Protein AF-A2BM06-F1 (afdb_monomer)

Nearest PDB structures (foldseek):
  1yf5-assembly1_L-2  TM=7.074E-01  e=2.514E+00  Vibrio cholerae
  4pht-assembly1_X  TM=4.768E-01  e=1.303E+00  Vibrio vulnificus CMCP6
  4uhv-assembly2_A  TM=3.571E-01  e=3.270E+00  Pseudomonas aeruginosa PAO1

Organism: Hyperthermus butylicus (strain DSM 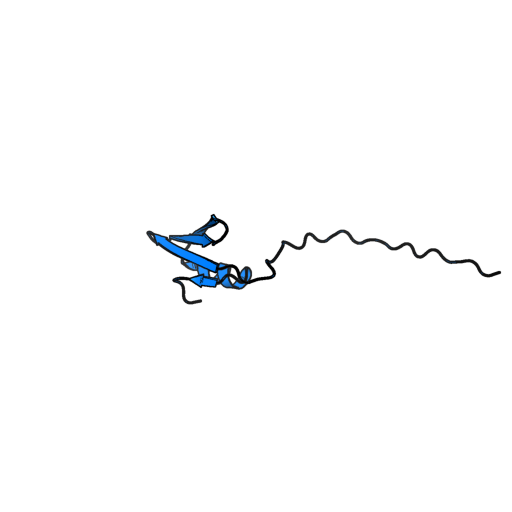5456 / JCM 9403 / PLM1-5) (NCBI:txid415426)

Sequence (69 aa):
MPARKQKKTVRLPEILELARPSKPVRFKAKVVSGIAILYGEDGAVAVVPVDEVCRLAERLNLIVEGFKC

Foldseek 3Di:
DDDDDDDPPPPDDPPPPPDLDPDAWEWEWDDDPQWTWTQTPVRDIDIGGPVCVVVCCVVSVHH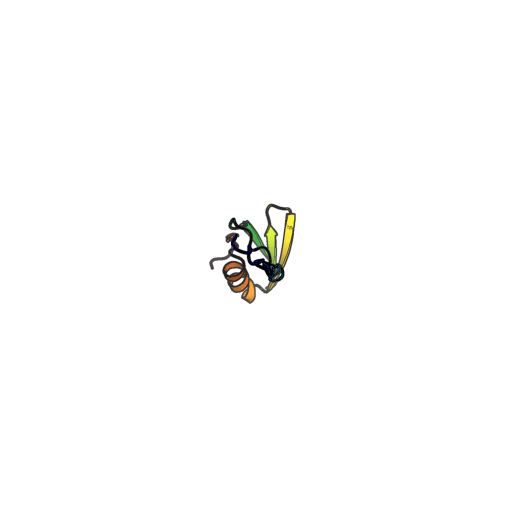YPPDDD

Secondary structure (DSSP, 8-state):
---------------------SSPEEEEEEEETTEEEEEETTS-EEEEEGGGHHHHHHHHTEEEET---

Solvent-accessible surface area (backbone atoms only — not comparable to full-atom values): 4502 Å² total; per-residue (Å²): 140,83,86,82,79,82,80,80,78,78,77,73,74,83,71,82,68,76,78,70,69,96,57,73,49,54,24,44,52,46,78,56,97,69,32,28,38,32,42,31,83,87,72,48,74,47,80,43,51,52,89,47,48,51,62,51,26,66,78,66,48,39,46,50,49,92,59,94,117

Mean predicted aligned error: 13.33 Å

Structure (mmCIF, N/CA/C/O backbone):
data_AF-A2BM06-F1
#
_entry.id   AF-A2BM06-F1
#
loop_
_atom_site.group_PDB
_atom_site.id
_atom_site.type_symbol
_atom_site.label_atom_id
_atom_site.label_alt_id
_atom_site.label_comp_id
_atom_site.label_asym_id
_atom_site.label_entity_id
_atom_site.label_seq_id
_atom_site.pdbx_PDB_ins_code
_atom_site.Cartn_x
_atom_site.Cartn_y
_atom_site.Cartn_z
_atom_site.occupancy
_atom_site.B_iso_or_equiv
_atom_site.auth_seq_id
_atom_site.auth_comp_id
_atom_site.auth_asym_id
_atom_site.auth_atom_id
_atom_site.pdbx_PDB_model_num
ATOM 1 N N . MET A 1 1 ? 21.560 -41.247 -47.953 1.00 50.78 1 MET A N 1
ATOM 2 C CA . MET A 1 1 ? 20.749 -40.033 -47.713 1.00 50.78 1 MET A CA 1
ATOM 3 C C . MET A 1 1 ? 19.682 -40.341 -46.670 1.00 50.78 1 MET A C 1
ATOM 5 O O . MET A 1 1 ? 18.889 -41.235 -46.937 1.00 50.78 1 MET A O 1
ATOM 9 N N . PRO A 1 2 ? 19.641 -39.666 -45.507 1.00 51.69 2 PRO A N 1
ATOM 10 C CA . PRO A 1 2 ? 18.469 -39.713 -44.638 1.00 51.69 2 PRO A CA 1
ATOM 11 C C . PRO A 1 2 ? 17.762 -38.354 -44.517 1.00 51.69 2 PRO A C 1
ATOM 13 O O . PRO A 1 2 ? 18.382 -37.299 -44.377 1.00 51.69 2 PRO A O 1
ATOM 16 N N . ALA A 1 3 ? 16.432 -38.421 -44.576 1.00 54.81 3 ALA A N 1
ATOM 17 C CA . ALA A 1 3 ? 15.491 -37.314 -44.513 1.00 54.81 3 ALA A CA 1
ATOM 18 C C . ALA A 1 3 ? 15.478 -36.627 -43.135 1.00 54.81 3 ALA A C 1
ATOM 20 O O . ALA A 1 3 ? 15.300 -37.262 -42.093 1.00 54.81 3 ALA A O 1
ATOM 21 N N . ARG A 1 4 ? 15.623 -35.299 -43.142 1.00 58.12 4 ARG A N 1
ATOM 22 C CA . ARG A 1 4 ? 15.606 -34.438 -41.955 1.00 58.12 4 ARG A CA 1
ATOM 23 C C . ARG A 1 4 ? 14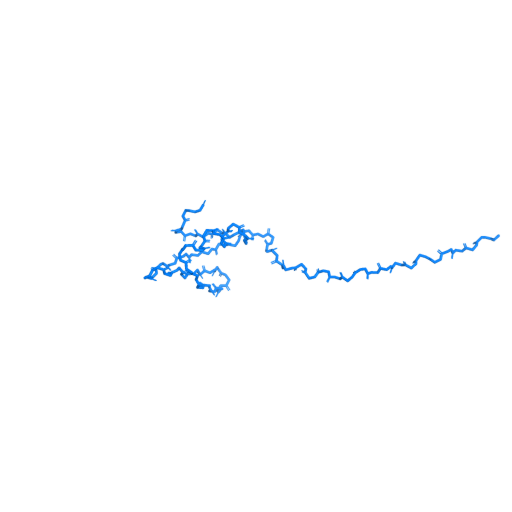.150 -34.156 -41.560 1.00 58.12 4 ARG A C 1
ATOM 25 O O . ARG A 1 4 ? 13.483 -33.329 -42.173 1.00 58.12 4 ARG A O 1
ATOM 32 N N . LYS A 1 5 ? 13.643 -34.875 -40.552 1.00 59.34 5 LYS A N 1
ATOM 33 C CA . LYS A 1 5 ? 12.300 -34.666 -39.982 1.00 59.34 5 LYS A CA 1
ATOM 34 C C . LYS A 1 5 ? 12.186 -33.257 -39.384 1.00 59.34 5 LYS A C 1
ATOM 36 O O . LYS A 1 5 ? 12.944 -32.892 -38.487 1.00 59.34 5 LYS A O 1
ATOM 41 N N . GLN A 1 6 ? 11.226 -32.487 -39.891 1.00 58.72 6 GLN A N 1
ATOM 42 C CA . GLN A 1 6 ? 10.820 -31.183 -39.370 1.00 58.72 6 GLN A CA 1
ATOM 43 C C . GLN A 1 6 ? 10.281 -31.337 -37.942 1.00 58.72 6 GLN A C 1
ATOM 45 O O . GLN A 1 6 ? 9.278 -32.012 -37.719 1.00 58.72 6 GLN A O 1
ATOM 50 N N . LYS A 1 7 ? 10.922 -30.684 -36.969 1.00 55.97 7 LYS A N 1
ATOM 51 C CA . LYS A 1 7 ? 10.312 -30.431 -35.662 1.00 55.97 7 LYS A CA 1
ATOM 52 C C . LYS A 1 7 ? 9.484 -29.151 -35.785 1.00 55.97 7 LYS A C 1
ATOM 54 O O . LYS A 1 7 ? 10.036 -28.056 -35.791 1.00 55.97 7 LYS A O 1
ATOM 59 N N . LYS A 1 8 ? 8.163 -29.297 -35.921 1.00 52.62 8 LYS A N 1
ATOM 60 C CA . LYS A 1 8 ? 7.209 -28.205 -35.689 1.00 52.62 8 LYS A CA 1
ATOM 61 C C . LYS A 1 8 ? 7.281 -27.838 -34.208 1.00 52.62 8 LYS A C 1
ATOM 63 O O . LYS A 1 8 ? 6.706 -28.524 -33.369 1.00 52.62 8 LYS A O 1
ATOM 68 N N . THR A 1 9 ? 8.016 -26.780 -33.893 1.00 55.97 9 THR A N 1
ATOM 69 C CA . THR A 1 9 ? 7.976 -26.146 -32.575 1.00 55.97 9 THR A CA 1
ATOM 70 C C . THR A 1 9 ? 6.642 -25.421 -32.452 1.00 55.97 9 THR A C 1
ATOM 72 O O . THR A 1 9 ? 6.465 -24.328 -32.985 1.00 55.97 9 THR A O 1
ATOM 75 N N . VAL A 1 10 ? 5.682 -26.063 -31.792 1.00 58.28 10 VAL A N 1
ATOM 76 C CA . VAL A 1 10 ? 4.431 -25.438 -31.362 1.00 58.28 10 VAL A CA 1
ATOM 77 C C . VAL A 1 10 ? 4.798 -24.456 -30.250 1.00 58.28 10 VAL A C 1
ATOM 79 O O . VAL A 1 10 ? 5.114 -24.867 -29.136 1.00 58.28 10 VAL A O 1
ATOM 82 N N . ARG A 1 11 ? 4.846 -23.159 -30.572 1.00 53.34 11 ARG A N 1
ATOM 83 C CA . ARG A 1 11 ? 4.966 -22.093 -29.574 1.00 53.34 11 ARG A CA 1
ATOM 84 C C . ARG A 1 11 ? 3.624 -22.010 -28.852 1.00 53.34 11 ARG A C 1
ATOM 86 O O . ARG A 1 11 ? 2.652 -21.520 -29.417 1.00 53.34 11 ARG A O 1
ATOM 93 N N . LEU A 1 12 ? 3.566 -22.578 -27.651 1.00 59.59 12 LEU A N 1
ATOM 94 C CA . LEU A 1 12 ? 2.477 -22.311 -26.718 1.00 59.59 12 LEU A CA 1
ATOM 95 C C . LEU A 1 12 ? 2.446 -20.798 -26.444 1.00 59.59 12 LEU A C 1
ATOM 97 O O . LEU A 1 12 ? 3.516 -20.186 -26.373 1.00 59.59 12 LEU A O 1
ATOM 101 N N . PRO A 1 13 ? 1.248 -20.197 -26.376 1.00 54.91 13 PRO A N 1
ATOM 102 C CA . PRO A 1 13 ? 1.091 -18.756 -26.275 1.00 54.91 13 PRO A CA 1
ATOM 103 C C . PRO A 1 13 ? 1.732 -18.269 -24.982 1.00 54.91 13 PRO A C 1
ATOM 105 O O . PRO A 1 13 ? 1.605 -18.923 -23.947 1.00 54.91 13 PRO A O 1
ATOM 108 N N . GLU A 1 14 ? 2.421 -17.136 -25.083 1.00 53.22 14 GLU A N 1
ATOM 109 C CA . GLU A 1 14 ? 2.857 -16.299 -23.971 1.00 53.22 14 GLU A CA 1
ATOM 110 C C . GLU A 1 14 ? 1.708 -16.186 -22.969 1.00 53.22 14 GLU A C 1
ATOM 112 O O . GLU A 1 14 ? 0.757 -15.424 -23.148 1.00 53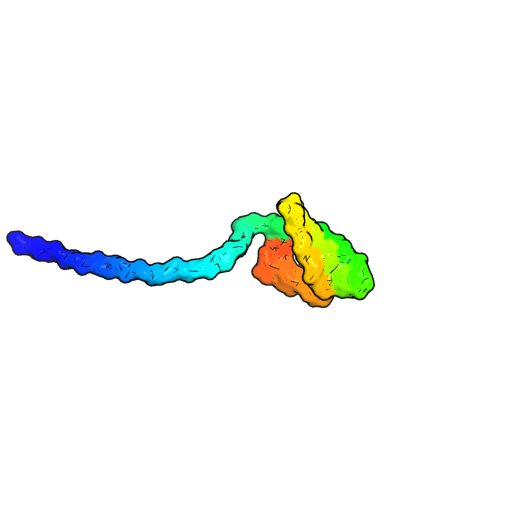.22 14 GLU A O 1
ATOM 117 N N . ILE A 1 15 ? 1.760 -17.025 -21.936 1.00 57.56 15 ILE A N 1
ATOM 118 C CA . ILE A 1 15 ? 0.948 -16.854 -20.746 1.00 57.56 15 ILE A CA 1
ATOM 119 C C . ILE A 1 15 ? 1.344 -15.468 -20.264 1.00 57.56 15 ILE A C 1
ATOM 121 O O . ILE A 1 15 ? 2.519 -15.253 -19.976 1.00 57.56 15 ILE A O 1
ATOM 125 N N . LEU A 1 16 ? 0.392 -14.529 -20.272 1.00 53.34 16 LEU A N 1
ATOM 126 C CA . LEU A 1 16 ? 0.537 -13.229 -19.633 1.00 53.34 16 LEU A CA 1
ATOM 127 C C . LEU A 1 16 ? 0.976 -13.488 -18.188 1.00 53.34 16 LEU A C 1
ATOM 129 O O . LEU A 1 16 ? 0.151 -13.698 -17.298 1.00 53.34 16 LEU A O 1
ATOM 133 N N . GLU A 1 17 ? 2.284 -13.514 -17.956 1.00 55.72 17 GLU A N 1
ATOM 134 C CA . GLU A 1 17 ? 2.857 -13.371 -16.638 1.00 55.72 17 GLU A CA 1
ATOM 135 C C . GLU A 1 17 ? 2.447 -11.970 -16.204 1.00 55.72 17 GLU A C 1
ATOM 137 O O . GLU A 1 17 ? 3.033 -10.974 -16.628 1.00 55.72 17 GLU A O 1
ATOM 142 N N . LEU A 1 18 ? 1.369 -11.878 -15.417 1.00 56.53 18 LEU A N 1
ATOM 143 C CA . LEU A 1 18 ? 1.090 -10.684 -14.634 1.00 56.53 18 LEU A CA 1
ATOM 144 C C . LEU A 1 18 ? 2.385 -10.383 -13.886 1.00 56.53 18 LEU A C 1
ATOM 146 O O . LEU A 1 18 ? 2.759 -11.137 -12.986 1.00 56.53 18 LEU A O 1
ATOM 150 N N . ALA A 1 19 ? 3.084 -9.343 -14.335 1.00 58.59 19 ALA A N 1
ATOM 151 C CA . ALA A 1 19 ? 4.428 -9.002 -13.918 1.00 58.59 19 ALA A CA 1
ATOM 152 C C . ALA A 1 19 ? 4.459 -8.813 -12.399 1.00 58.59 19 ALA A C 1
ATOM 154 O O . ALA A 1 19 ? 4.170 -7.734 -11.884 1.00 58.59 19 ALA A O 1
ATOM 155 N N . ARG A 1 20 ? 4.794 -9.879 -11.666 1.00 56.00 20 ARG A N 1
ATOM 156 C CA . ARG A 1 20 ? 5.210 -9.761 -10.276 1.00 56.00 20 ARG A CA 1
ATOM 157 C C . ARG A 1 20 ? 6.540 -9.015 -10.313 1.00 56.00 20 ARG A C 1
ATOM 159 O O . ARG A 1 20 ? 7.486 -9.536 -10.909 1.00 56.00 20 ARG A O 1
ATOM 166 N N . PRO A 1 21 ? 6.631 -7.804 -9.745 1.00 54.75 21 PRO A N 1
ATOM 1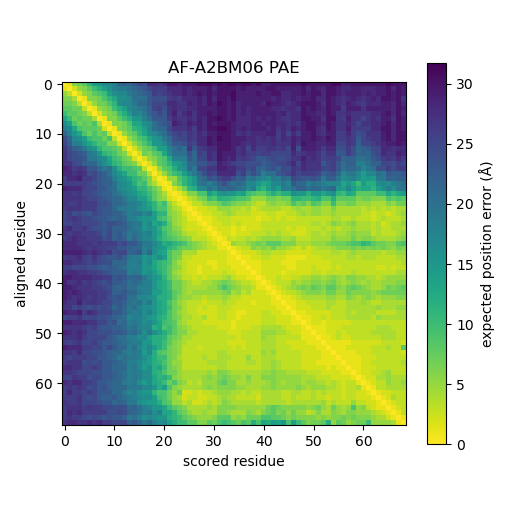67 C CA . PRO A 1 21 ? 7.883 -7.070 -9.739 1.00 54.75 21 PRO A CA 1
ATOM 168 C C . PRO A 1 21 ? 8.966 -7.926 -9.070 1.00 54.75 21 PRO A C 1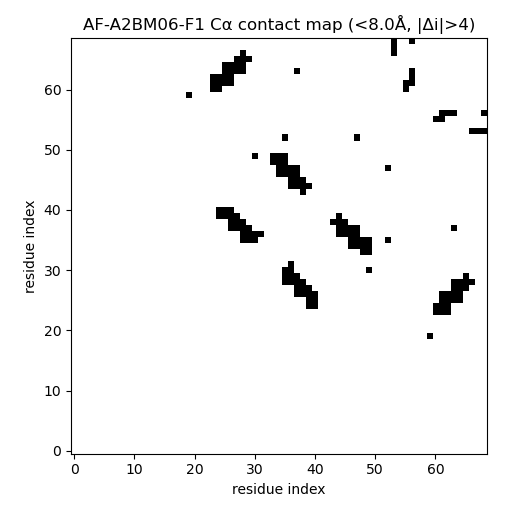
ATOM 170 O O . PRO A 1 21 ? 8.773 -8.464 -7.982 1.00 54.75 21 PRO A O 1
ATOM 173 N N . SER A 1 22 ? 10.115 -8.080 -9.735 1.00 59.44 22 SER A N 1
ATOM 174 C CA . SER A 1 22 ? 11.227 -8.925 -9.266 1.00 59.44 22 SER A CA 1
ATOM 175 C C . SER A 1 22 ? 11.885 -8.413 -7.978 1.00 59.44 22 SER A C 1
ATOM 177 O O . SER A 1 22 ? 12.735 -9.091 -7.407 1.00 59.44 22 SER A O 1
ATOM 179 N N . LYS A 1 23 ? 11.532 -7.201 -7.537 1.00 64.25 23 LYS A N 1
ATOM 180 C CA . LYS A 1 23 ? 12.042 -6.549 -6.331 1.00 64.25 23 LYS A CA 1
ATOM 181 C C . LYS A 1 23 ? 10.864 -6.164 -5.434 1.00 64.25 23 LYS A C 1
ATOM 183 O O . LYS A 1 23 ? 9.857 -5.697 -5.966 1.00 64.25 23 LYS A O 1
ATOM 188 N N . PRO A 1 24 ? 10.986 -6.325 -4.104 1.00 67.81 24 PRO A N 1
ATOM 189 C CA . PRO A 1 24 ? 9.963 -5.860 -3.181 1.00 67.81 24 PRO A CA 1
ATOM 190 C C . PRO A 1 24 ? 9.822 -4.344 -3.315 1.00 67.81 24 PRO A C 1
ATOM 192 O O . PRO A 1 24 ? 10.796 -3.605 -3.156 1.00 67.81 24 PRO A O 1
ATOM 195 N N . VAL A 1 25 ? 8.614 -3.896 -3.641 1.00 78.38 25 VAL A N 1
ATOM 196 C CA . VAL A 1 25 ? 8.301 -2.474 -3.799 1.00 78.38 25 VAL A CA 1
ATOM 197 C C . VAL A 1 25 ? 7.848 -1.936 -2.448 1.00 78.38 25 VAL A C 1
ATOM 199 O O . VAL A 1 25 ? 7.02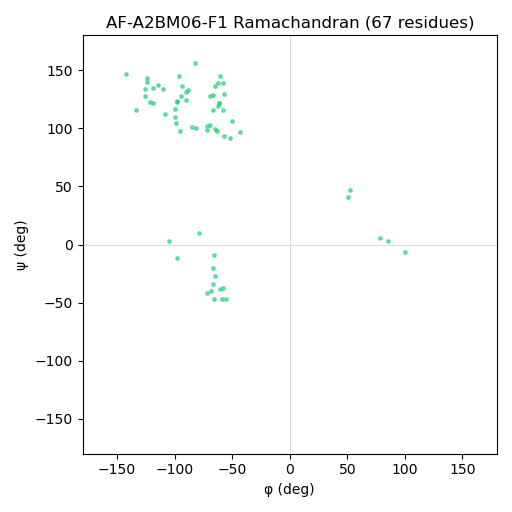2 -2.552 -1.767 1.00 78.38 25 VAL A O 1
ATOM 202 N N . ARG A 1 26 ? 8.419 -0.802 -2.041 1.00 85.00 26 ARG A N 1
ATOM 203 C CA . ARG A 1 26 ? 8.084 -0.146 -0.778 1.00 85.00 26 ARG A CA 1
ATOM 204 C C . ARG A 1 26 ? 6.919 0.811 -0.980 1.00 85.00 26 ARG A C 1
ATOM 206 O O . ARG A 1 26 ? 6.917 1.618 -1.906 1.00 85.00 26 ARG A O 1
ATOM 213 N N . PHE A 1 27 ? 5.948 0.723 -0.083 1.00 89.00 27 PHE A N 1
ATOM 214 C CA . PHE A 1 27 ? 4.789 1.600 -0.029 1.00 89.00 27 PHE A CA 1
ATOM 215 C C . PHE A 1 27 ? 4.683 2.215 1.364 1.00 89.00 27 PHE A C 1
ATOM 217 O O . PHE A 1 27 ? 4.769 1.511 2.364 1.00 89.00 27 PHE A O 1
ATOM 224 N N . LYS A 1 28 ? 4.445 3.522 1.445 1.00 90.38 28 LYS A N 1
ATOM 225 C CA . LYS A 1 28 ? 4.103 4.209 2.696 1.00 90.38 28 LYS A CA 1
ATOM 226 C C . LYS A 1 28 ? 2.598 4.202 2.879 1.00 90.38 28 LYS A C 1
ATOM 228 O O . LYS A 1 28 ? 1.885 4.693 2.007 1.00 90.38 28 LYS A O 1
ATOM 233 N N . ALA A 1 29 ? 2.110 3.685 3.999 1.00 90.12 29 ALA A N 1
ATOM 234 C CA . ALA A 1 29 ? 0.686 3.699 4.293 1.00 90.12 29 ALA A CA 1
ATOM 235 C C . ALA A 1 29 ? 0.284 4.916 5.130 1.00 90.12 29 ALA A C 1
ATOM 237 O O . ALA A 1 29 ? 0.920 5.251 6.129 1.00 90.12 29 ALA A O 1
ATOM 238 N N . LYS A 1 30 ? -0.835 5.538 4.764 1.00 90.88 30 LYS A N 1
ATOM 239 C CA . LYS A 1 30 ? -1.539 6.526 5.580 1.00 90.88 30 LYS A CA 1
ATOM 240 C C . LYS A 1 30 ? -2.959 6.046 5.829 1.00 90.88 30 LYS A C 1
ATOM 242 O O . LYS A 1 30 ? -3.701 5.811 4.880 1.00 90.88 30 LYS A O 1
ATOM 247 N N . VAL A 1 31 ? -3.339 5.922 7.096 1.00 89.19 31 VAL A N 1
ATOM 248 C CA . VAL A 1 31 ? -4.686 5.485 7.475 1.00 89.19 31 VAL A CA 1
ATOM 249 C C . VAL A 1 31 ? -5.573 6.696 7.722 1.00 89.19 31 VAL A C 1
ATOM 251 O O . VAL A 1 31 ? -5.217 7.586 8.493 1.00 89.19 31 VAL A O 1
ATOM 254 N N . VAL A 1 32 ? -6.735 6.723 7.077 1.00 88.88 32 VAL A N 1
ATOM 255 C CA . VAL A 1 32 ? -7.773 7.736 7.279 1.00 88.88 32 VAL A CA 1
ATOM 256 C C . VAL A 1 32 ? -9.108 7.012 7.407 1.00 88.88 32 VAL A C 1
ATOM 258 O O . VAL A 1 32 ? -9.548 6.355 6.470 1.00 88.88 32 VAL A O 1
ATOM 261 N N . SER A 1 33 ? -9.738 7.103 8.580 1.00 87.06 33 SER A N 1
ATOM 262 C CA . SER A 1 33 ? -11.088 6.569 8.834 1.00 87.06 33 SER A CA 1
ATOM 263 C C . SER A 1 33 ? -11.298 5.098 8.423 1.00 87.06 33 SER A C 1
ATOM 265 O O . SER A 1 33 ? -12.337 4.753 7.871 1.00 87.06 33 SER A O 1
ATOM 267 N N . GLY A 1 34 ? -10.312 4.225 8.671 1.00 87.06 34 GLY A N 1
ATOM 268 C CA . GLY A 1 34 ? -10.396 2.791 8.339 1.00 87.06 34 GLY A CA 1
ATOM 269 C C . GLY A 1 34 ? -9.988 2.424 6.906 1.00 87.06 34 GLY A C 1
ATOM 270 O O . GLY A 1 34 ? -10.033 1.253 6.539 1.00 87.06 34 GLY A O 1
ATOM 271 N N . ILE A 1 35 ? -9.535 3.397 6.113 1.00 89.88 35 ILE A N 1
ATOM 272 C CA . ILE A 1 35 ? -8.989 3.193 4.767 1.00 89.88 35 ILE A CA 1
ATOM 273 C C . ILE A 1 35 ? -7.483 3.456 4.799 1.00 89.88 35 ILE A C 1
ATOM 275 O O . ILE A 1 35 ? -7.036 4.457 5.360 1.00 89.88 35 ILE A O 1
ATOM 279 N N . ALA A 1 36 ? -6.698 2.571 4.191 1.00 91.25 36 ALA A N 1
ATOM 280 C CA . ALA A 1 36 ? -5.266 2.736 3.999 1.00 91.25 36 ALA A CA 1
ATOM 281 C C . ALA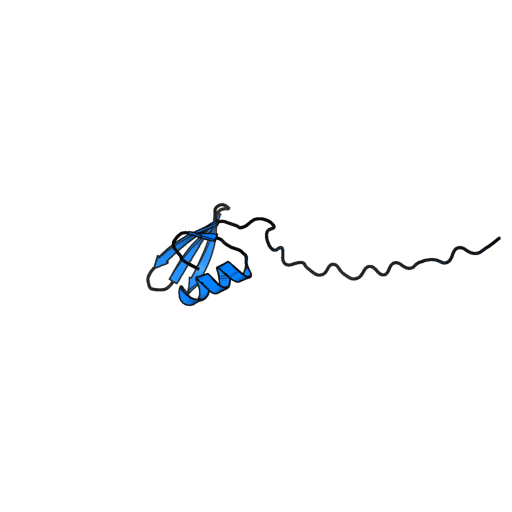 A 1 36 ? -4.973 3.254 2.585 1.00 91.25 36 ALA A C 1
ATOM 283 O O . ALA A 1 36 ? -5.333 2.642 1.579 1.00 91.25 36 ALA A O 1
ATOM 284 N N . ILE A 1 37 ? -4.285 4.388 2.514 1.00 91.38 37 ILE A N 1
ATOM 285 C CA . ILE A 1 37 ? -3.752 4.948 1.274 1.00 91.38 37 ILE A CA 1
ATOM 286 C C . ILE A 1 37 ? -2.269 4.593 1.210 1.00 91.38 37 ILE A C 1
ATOM 288 O O . ILE A 1 37 ? -1.496 5.008 2.074 1.00 91.38 37 ILE A O 1
ATOM 292 N N . LEU A 1 38 ? -1.884 3.809 0.210 1.00 90.69 38 LEU A N 1
ATOM 293 C CA . LEU A 1 38 ? -0.525 3.343 -0.032 1.00 90.69 38 LEU A CA 1
ATOM 294 C C . LEU A 1 38 ? 0.137 4.227 -1.090 1.00 90.69 38 LEU A C 1
ATOM 296 O O . LEU A 1 38 ? -0.352 4.317 -2.215 1.00 90.69 38 LEU A O 1
ATOM 300 N N . TYR A 1 39 ? 1.265 4.836 -0.742 1.00 91.44 39 TYR A N 1
ATOM 301 C CA . TYR A 1 39 ? 2.083 5.656 -1.634 1.00 91.44 39 TYR A CA 1
ATOM 302 C C . TYR A 1 39 ? 3.377 4.914 -1.970 1.00 91.44 39 TYR A C 1
ATOM 304 O O . TYR A 1 39 ? 4.211 4.700 -1.090 1.00 91.44 39 TYR A O 1
ATOM 312 N N . GLY A 1 40 ? 3.532 4.502 -3.222 1.00 88.81 40 GLY A N 1
ATOM 313 C CA . GLY A 1 40 ? 4.741 3.867 -3.738 1.00 88.81 40 GLY A CA 1
ATOM 314 C C . GLY A 1 40 ? 5.808 4.893 -4.113 1.00 88.81 40 GLY A C 1
ATOM 315 O O . GLY A 1 40 ? 5.499 6.045 -4.421 1.00 88.81 40 GLY A O 1
ATOM 316 N N . GLU A 1 41 ? 7.071 4.470 -4.116 1.00 82.19 41 GLU A N 1
ATOM 317 C CA . GLU A 1 41 ? 8.202 5.337 -4.486 1.00 82.19 41 GLU A CA 1
ATOM 318 C C . GLU A 1 41 ? 8.161 5.780 -5.959 1.00 82.19 41 GLU A C 1
ATOM 320 O O . GLU A 1 41 ? 8.588 6.886 -6.278 1.00 82.19 41 GLU A O 1
ATOM 325 N N . ASP A 1 42 ? 7.549 4.981 -6.837 1.00 81.50 42 ASP A N 1
ATOM 326 C CA . ASP A 1 42 ? 7.365 5.294 -8.262 1.00 81.50 42 ASP A CA 1
ATOM 327 C C . ASP A 1 42 ? 6.202 6.275 -8.535 1.00 81.50 42 ASP A C 1
ATOM 329 O O . ASP A 1 42 ? 5.769 6.443 -9.675 1.00 81.50 42 ASP A O 1
ATOM 333 N N . GLY A 1 43 ? 5.631 6.890 -7.492 1.00 83.19 43 GLY A N 1
ATOM 334 C CA . GLY A 1 43 ? 4.444 7.747 -7.598 1.00 83.19 43 GLY A CA 1
ATOM 335 C C . GLY A 1 43 ? 3.125 6.977 -7.728 1.00 83.19 43 GLY A C 1
ATOM 336 O O . GLY A 1 43 ? 2.069 7.585 -7.905 1.00 83.19 43 GLY A O 1
ATOM 337 N N . ALA A 1 44 ? 3.162 5.646 -7.615 1.00 83.81 44 ALA A N 1
ATOM 338 C CA . ALA A 1 44 ? 1.969 4.812 -7.569 1.00 83.81 44 ALA A CA 1
ATOM 339 C C . ALA A 1 44 ? 1.151 5.104 -6.303 1.00 83.81 44 ALA A C 1
ATOM 341 O O . ALA A 1 44 ? 1.700 5.198 -5.205 1.00 83.81 44 ALA A O 1
ATOM 342 N N . VAL A 1 45 ? -0.170 5.203 -6.440 1.00 88.50 45 VAL A N 1
ATOM 343 C CA . VAL A 1 45 ? -1.084 5.375 -5.306 1.00 88.50 45 VAL A CA 1
ATOM 344 C C . VAL A 1 45 ? -2.138 4.281 -5.356 1.00 88.50 45 VAL A C 1
ATOM 346 O O . VAL A 1 45 ? -2.789 4.094 -6.381 1.00 88.50 45 VAL A O 1
ATOM 349 N N . ALA A 1 46 ? -2.316 3.571 -4.247 1.00 86.81 46 ALA A N 1
ATOM 350 C CA . ALA A 1 46 ? -3.378 2.588 -4.081 1.00 86.81 46 ALA A CA 1
ATOM 351 C C . ALA A 1 46 ? -4.220 2.928 -2.851 1.00 86.81 46 ALA A C 1
ATOM 353 O O . ALA A 1 46 ? -3.705 3.389 -1.836 1.00 86.81 46 ALA A O 1
ATOM 354 N N . VAL A 1 47 ? -5.526 2.699 -2.943 1.00 89.75 47 VAL A N 1
ATOM 355 C CA . VAL A 1 47 ? -6.471 2.908 -1.844 1.00 89.75 47 VAL A CA 1
ATOM 356 C C . VAL A 1 47 ? -7.109 1.567 -1.535 1.00 89.75 47 VAL A C 1
ATOM 358 O O . VAL A 1 47 ? -7.677 0.936 -2.424 1.00 89.75 47 VAL A O 1
ATOM 361 N N . VAL A 1 48 ? -6.975 1.116 -0.294 1.00 90.12 48 VAL A N 1
ATOM 362 C CA . VAL A 1 48 ? -7.377 -0.227 0.133 1.00 90.12 48 VAL A CA 1
ATOM 363 C C . VAL A 1 48 ? -7.980 -0.158 1.539 1.00 90.12 48 VAL A C 1
ATOM 365 O O . VAL A 1 48 ? -7.533 0.664 2.344 1.00 90.12 48 VAL A O 1
ATOM 368 N N . PRO A 1 49 ? -8.969 -0.996 1.886 1.00 92.06 49 PRO A N 1
ATOM 369 C CA . PRO A 1 49 ? -9.411 -1.140 3.269 1.00 92.06 49 PRO A CA 1
ATOM 370 C C . PRO A 1 49 ? -8.267 -1.632 4.158 1.00 92.06 49 PRO A C 1
ATOM 372 O O . PRO A 1 49 ? -7.435 -2.431 3.724 1.00 92.06 49 PRO A O 1
ATOM 375 N N . VAL A 1 50 ? -8.218 -1.161 5.406 1.00 90.00 50 VAL A N 1
ATOM 376 C CA . VAL A 1 50 ? -7.151 -1.503 6.366 1.00 90.00 50 VAL A CA 1
ATOM 377 C C . VAL A 1 50 ? -7.044 -3.017 6.597 1.00 90.00 50 VAL A C 1
ATOM 379 O O . VAL A 1 50 ? -5.942 -3.552 6.704 1.00 90.00 50 VAL A O 1
ATOM 382 N N . ASP A 1 51 ? -8.175 -3.714 6.621 1.00 90.88 51 ASP A N 1
ATOM 383 C CA . ASP A 1 51 ? -8.298 -5.165 6.783 1.00 90.88 51 ASP A CA 1
ATOM 384 C C . ASP A 1 51 ? -7.732 -5.978 5.604 1.00 90.88 51 ASP A C 1
ATOM 386 O O . ASP A 1 51 ? -7.355 -7.140 5.777 1.00 90.88 51 ASP A O 1
ATOM 390 N N . GLU A 1 52 ? -7.587 -5.370 4.424 1.00 88.25 52 GLU A N 1
ATOM 391 C CA . GLU A 1 52 ? -7.024 -6.027 3.242 1.00 88.25 52 GLU A CA 1
ATOM 392 C C . GLU A 1 52 ? -5.540 -5.722 3.006 1.00 88.25 52 GLU A C 1
ATOM 394 O O . GLU A 1 52 ? -4.897 -6.415 2.212 1.00 88.25 52 GLU A O 1
ATOM 399 N N . VAL A 1 53 ? -4.960 -4.746 3.716 1.00 88.75 53 VAL A N 1
ATOM 400 C CA . VAL A 1 53 ? -3.570 -4.297 3.505 1.00 88.75 53 VAL A CA 1
ATOM 401 C C . VAL A 1 53 ? -2.575 -5.451 3.617 1.00 88.75 53 VAL A C 1
ATOM 403 O O . VAL A 1 53 ? -1.739 -5.611 2.730 1.00 88.75 53 VAL A O 1
ATOM 406 N N . CYS A 1 54 ? -2.683 -6.292 4.650 1.00 88.25 54 CYS A N 1
ATOM 407 C CA . CYS A 1 54 ? -1.747 -7.407 4.828 1.00 88.25 54 CYS A CA 1
ATOM 408 C C . CYS A 1 54 ? -1.900 -8.492 3.766 1.00 88.25 54 CYS A C 1
ATOM 410 O O . CYS A 1 54 ? -0.904 -8.966 3.222 1.00 88.25 54 CYS A O 1
ATOM 412 N N . ARG A 1 55 ? -3.138 -8.821 3.379 1.00 89.19 55 ARG A N 1
ATOM 413 C CA . ARG A 1 55 ? -3.380 -9.764 2.277 1.00 89.19 55 ARG A CA 1
ATOM 414 C C . ARG A 1 55 ? -2.774 -9.255 0.974 1.00 8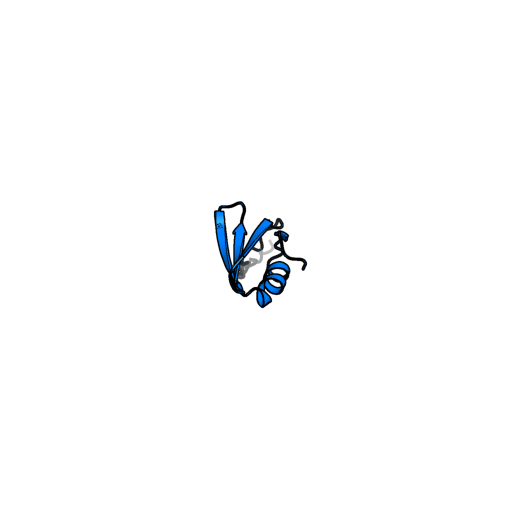9.19 55 ARG A C 1
ATOM 416 O O . ARG A 1 55 ? -2.259 -10.042 0.181 1.00 89.19 55 ARG A O 1
ATOM 423 N N . LEU A 1 56 ? -2.847 -7.948 0.735 1.00 86.06 56 LEU A N 1
ATOM 424 C CA . LEU A 1 56 ? -2.303 -7.324 -0.463 1.00 86.06 56 LEU A CA 1
ATOM 425 C C . LEU A 1 56 ? -0.767 -7.292 -0.429 1.00 86.06 56 LEU A C 1
ATOM 427 O O . LEU A 1 56 ? -0.137 -7.635 -1.430 1.00 86.06 56 LEU A O 1
ATOM 431 N N . ALA A 1 57 ? -0.178 -6.981 0.729 1.00 86.12 57 ALA A N 1
ATOM 432 C CA . ALA A 1 57 ? 1.265 -7.009 0.951 1.00 86.12 57 ALA A CA 1
ATOM 433 C C . ALA A 1 57 ? 1.867 -8.401 0.698 1.00 86.12 57 ALA A C 1
ATOM 435 O O . ALA A 1 57 ? 2.828 -8.519 -0.060 1.00 86.12 57 ALA A O 1
ATOM 436 N N . GLU A 1 58 ? 1.257 -9.464 1.226 1.00 85.12 58 GLU A N 1
ATOM 437 C CA . GLU A 1 58 ? 1.715 -10.844 1.014 1.00 85.12 58 GLU A CA 1
ATOM 438 C C . GLU A 1 58 ? 1.576 -11.293 -0.448 1.00 85.12 58 GLU A C 1
ATOM 440 O O . GLU A 1 58 ? 2.505 -11.849 -1.036 1.00 85.12 58 GLU A O 1
ATOM 445 N N . ARG A 1 59 ? 0.418 -11.040 -1.075 1.00 84.81 59 ARG A N 1
ATOM 446 C CA . ARG A 1 59 ? 0.129 -11.513 -2.442 1.00 84.81 59 ARG A CA 1
ATOM 447 C C . ARG A 1 59 ? 1.008 -10.863 -3.503 1.00 84.81 59 ARG A C 1
ATOM 449 O O . ARG A 1 59 ? 1.305 -11.501 -4.519 1.00 84.81 59 ARG A O 1
ATOM 456 N N . LEU A 1 60 ? 1.355 -9.597 -3.289 1.00 80.25 60 LEU A N 1
ATOM 457 C CA . LEU A 1 60 ? 2.124 -8.775 -4.220 1.00 80.25 60 LEU A CA 1
ATOM 458 C C . LEU A 1 60 ? 3.578 -8.573 -3.773 1.00 80.25 60 LEU A C 1
ATOM 460 O O . LEU A 1 60 ? 4.324 -7.888 -4.467 1.00 80.25 60 LEU A O 1
ATOM 464 N N . ASN A 1 61 ? 3.988 -9.202 -2.666 1.00 77.94 61 ASN A N 1
ATOM 465 C CA . ASN A 1 61 ? 5.324 -9.090 -2.081 1.00 77.94 61 ASN A CA 1
ATOM 466 C C . ASN A 1 61 ? 5.750 -7.623 -1.865 1.00 77.94 61 ASN A C 1
ATOM 468 O O . ASN A 1 61 ? 6.839 -7.198 -2.261 1.00 77.94 61 ASN A O 1
ATOM 472 N N . LEU A 1 62 ? 4.840 -6.833 -1.291 1.00 83.81 62 LEU A N 1
ATOM 473 C CA . LEU A 1 62 ? 5.036 -5.411 -1.015 1.00 83.81 62 LEU A CA 1
ATOM 474 C C . LEU A 1 62 ? 5.483 -5.214 0.426 1.00 83.81 62 LEU A C 1
ATOM 476 O O . LEU A 1 62 ? 4.999 -5.883 1.337 1.00 83.81 62 LEU A O 1
ATOM 480 N N . ILE A 1 63 ? 6.347 -4.228 0.639 1.00 85.81 63 ILE A N 1
ATOM 481 C CA . ILE A 1 63 ? 6.724 -3.787 1.980 1.00 85.81 63 ILE A CA 1
ATOM 482 C C . ILE A 1 63 ? 5.911 -2.536 2.289 1.00 85.81 63 ILE A C 1
ATOM 484 O O . ILE A 1 63 ? 6.147 -1.486 1.691 1.00 85.81 63 ILE A O 1
ATOM 488 N N . VAL A 1 64 ? 4.950 -2.648 3.205 1.00 87.81 64 VAL A N 1
ATOM 489 C CA . VAL A 1 64 ? 4.090 -1.530 3.608 1.00 87.81 64 VAL A CA 1
ATOM 490 C C . VAL A 1 64 ? 4.613 -0.910 4.905 1.00 87.81 64 VAL A C 1
ATOM 492 O O . VAL A 1 64 ? 4.440 -1.458 5.990 1.00 87.81 64 VAL A O 1
ATOM 495 N N . GLU A 1 65 ? 5.247 0.256 4.812 1.00 85.75 65 GLU A N 1
ATOM 496 C CA . GLU A 1 65 ? 5.700 1.012 5.979 1.00 85.75 65 GLU A CA 1
ATOM 497 C C . GLU A 1 65 ? 4.496 1.569 6.754 1.00 85.75 65 GLU A C 1
ATOM 499 O O . GLU A 1 65 ? 3.626 2.235 6.188 1.00 85.75 65 GLU A O 1
ATOM 504 N N . GLY A 1 66 ? 4.459 1.308 8.064 1.00 81.50 66 GLY A N 1
ATOM 505 C CA . GLY A 1 66 ? 3.361 1.705 8.956 1.00 81.50 66 GLY A CA 1
ATOM 506 C C . GLY A 1 66 ? 2.368 0.585 9.274 1.00 81.50 66 GLY A C 1
ATOM 507 O O . GLY A 1 66 ? 1.533 0.758 10.157 1.00 81.50 66 GLY A O 1
ATOM 508 N N . PHE A 1 67 ? 2.498 -0.574 8.625 1.00 77.25 67 PHE A N 1
ATOM 509 C CA . PHE A 1 67 ? 1.744 -1.783 8.941 1.00 77.25 67 PHE A CA 1
ATOM 510 C C . PHE A 1 67 ? 2.696 -2.909 9.342 1.00 77.25 67 PHE A C 1
ATOM 512 O O . PHE A 1 67 ? 3.714 -3.130 8.694 1.00 77.25 67 PHE A O 1
ATOM 519 N N . LYS A 1 68 ? 2.369 -3.619 10.427 1.00 75.81 68 LYS A N 1
ATOM 520 C CA . LYS A 1 68 ? 2.996 -4.905 10.744 1.00 75.81 68 LYS A CA 1
ATOM 521 C C . LYS A 1 68 ? 2.105 -6.013 10.203 1.00 75.81 68 LYS A C 1
ATOM 523 O O . LYS A 1 68 ? 1.114 -6.377 10.833 1.00 75.81 68 LYS A O 1
ATOM 528 N N . CYS A 1 69 ? 2.495 -6.471 9.028 1.00 71.94 69 CYS A N 1
ATOM 529 C CA . CYS A 1 69 ? 2.231 -7.791 8.496 1.00 71.94 69 CYS A CA 1
ATOM 530 C C . CYS A 1 69 ? 3.583 -8.534 8.618 1.00 71.94 69 CYS A C 1
ATOM 532 O O . CYS A 1 69 ? 3.567 -9.722 8.969 1.00 71.94 69 CYS A O 1
#

pLDDT: mean 76.0, std 14.74, range [50.78, 92.06]

Radius of gyration: 21.41 Å; Cα contacts (8 Å, |Δi|>4): 79; chains: 1; bounding box: 32×48×58 Å